Protein AF-A0A670JUF8-F1 (afdb_monomer_lite)

Structure (mmCIF, N/CA/C/O backbone):
data_AF-A0A670JUF8-F1
#
_entry.id   AF-A0A670JUF8-F1
#
loop_
_atom_site.group_PDB
_atom_site.id
_atom_site.type_symbol
_atom_site.label_atom_id
_atom_site.label_alt_id
_atom_site.label_comp_id
_atom_site.label_asym_id
_atom_site.label_entity_id
_atom_site.label_seq_id
_atom_site.pdbx_PDB_ins_code
_atom_site.Cartn_x
_atom_site.Cartn_y
_atom_site.Cartn_z
_atom_site.oc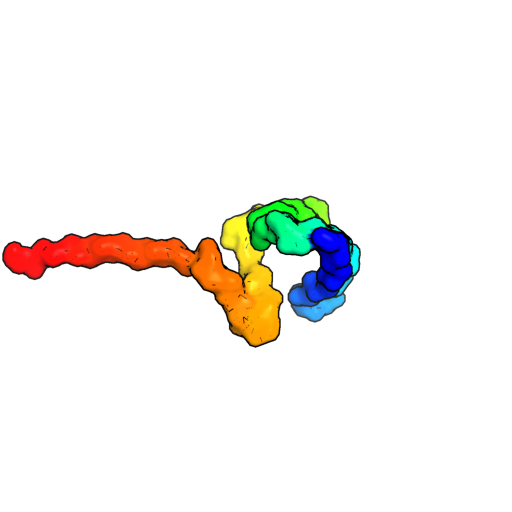cupancy
_atom_site.B_iso_or_equiv
_atom_site.auth_seq_id
_atom_site.auth_comp_id
_atom_site.auth_asym_id
_atom_site.auth_atom_id
_atom_site.pdbx_PDB_model_num
ATOM 1 N N . MET A 1 1 ? 8.793 4.245 -15.560 1.00 92.75 1 MET A N 1
ATOM 2 C CA . MET A 1 1 ? 7.651 5.176 -15.687 1.00 92.75 1 MET A CA 1
ATOM 3 C C . MET A 1 1 ? 7.054 5.425 -14.306 1.00 92.75 1 MET A C 1
ATOM 5 O O . MET A 1 1 ? 7.323 4.623 -13.419 1.00 92.75 1 MET A O 1
ATOM 9 N N . ASP A 1 2 ? 6.320 6.516 -14.089 1.00 93.56 2 ASP A N 1
ATOM 10 C CA . ASP A 1 2 ? 5.540 6.703 -12.855 1.00 93.56 2 ASP A CA 1
ATOM 11 C C . ASP A 1 2 ? 4.154 6.085 -13.029 1.00 93.56 2 ASP A C 1
ATOM 13 O O . ASP A 1 2 ? 3.521 6.253 -14.072 1.00 93.56 2 ASP A O 1
ATOM 17 N N . VAL A 1 3 ? 3.700 5.344 -12.022 1.00 94.44 3 VAL A N 1
ATOM 18 C CA . VAL A 1 3 ? 2.376 4.725 -11.987 1.00 94.44 3 VAL A CA 1
ATOM 19 C C . VAL A 1 3 ? 1.572 5.325 -10.845 1.00 94.44 3 VAL A C 1
ATOM 21 O O . VAL A 1 3 ? 2.067 5.471 -9.730 1.00 94.44 3 VAL A O 1
ATOM 24 N N . PHE A 1 4 ? 0.316 5.664 -11.122 1.00 94.44 4 PHE A N 1
ATOM 25 C CA . PHE A 1 4 ? -0.617 6.157 -10.115 1.00 94.44 4 PHE A CA 1
ATOM 26 C C . PHE A 1 4 ? -1.410 4.983 -9.549 1.00 94.44 4 PHE A C 1
ATOM 28 O O . PHE A 1 4 ? -2.016 4.206 -10.289 1.00 94.44 4 PHE A O 1
ATOM 35 N N . LEU A 1 5 ? -1.393 4.847 -8.228 1.00 93.75 5 LEU A N 1
ATOM 36 C CA . LEU A 1 5 ? -1.969 3.730 -7.496 1.00 93.75 5 LEU A CA 1
ATOM 37 C C . LEU A 1 5 ? -3.096 4.224 -6.590 1.00 93.75 5 LEU A C 1
ATOM 39 O O . LEU A 1 5 ? -2.988 5.249 -5.914 1.00 93.75 5 LEU A O 1
ATOM 43 N N . MET A 1 6 ? -4.1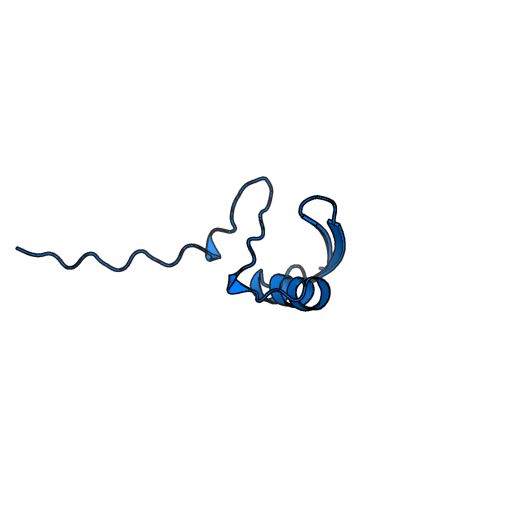68 3.435 -6.537 1.00 94.75 6 MET A N 1
ATOM 44 C CA . MET A 1 6 ? -5.243 3.592 -5.564 1.00 94.75 6 MET A CA 1
ATOM 45 C C . MET A 1 6 ? -5.233 2.386 -4.626 1.00 94.75 6 MET A C 1
ATOM 47 O O . MET A 1 6 ? -5.685 1.301 -4.987 1.00 94.75 6 MET A O 1
ATOM 51 N N . ILE A 1 7 ? -4.727 2.569 -3.408 1.00 94.44 7 ILE A N 1
ATOM 52 C CA . ILE A 1 7 ? -4.687 1.508 -2.396 1.00 94.44 7 ILE A CA 1
ATOM 53 C C . ILE A 1 7 ? -5.948 1.617 -1.541 1.00 94.44 7 ILE A C 1
ATOM 55 O O . ILE A 1 7 ? -6.153 2.613 -0.844 1.00 94.44 7 ILE A O 1
ATOM 59 N N . ARG A 1 8 ? -6.807 0.592 -1.589 1.00 93.62 8 ARG A N 1
ATOM 60 C CA . ARG A 1 8 ? -8.100 0.568 -0.887 1.00 93.62 8 ARG A CA 1
ATOM 61 C C . ARG A 1 8 ? -8.101 -0.476 0.225 1.00 93.62 8 ARG A C 1
ATOM 63 O O . ARG A 1 8 ? -7.765 -1.634 0.000 1.00 93.62 8 ARG A O 1
ATOM 70 N N . ARG A 1 9 ? -8.524 -0.072 1.425 1.00 91.75 9 ARG A N 1
ATOM 71 C CA . ARG A 1 9 ? -8.710 -0.947 2.592 1.00 91.75 9 ARG A CA 1
ATOM 72 C C . ARG A 1 9 ? -9.931 -0.495 3.390 1.00 91.75 9 ARG A C 1
ATOM 74 O O . ARG A 1 9 ? -9.917 0.582 3.978 1.00 91.75 9 ARG A O 1
ATOM 81 N N . HIS A 1 10 ? -10.962 -1.336 3.478 1.00 89.81 10 HIS A N 1
ATOM 82 C CA . HIS A 1 10 ? -12.243 -0.986 4.111 1.00 89.81 10 HIS A CA 1
ATOM 83 C C . HIS A 1 10 ? -12.779 0.368 3.593 1.00 89.81 10 HIS A C 1
ATOM 85 O O . HIS A 1 10 ? -13.106 0.486 2.416 1.00 89.81 10 HIS A O 1
ATOM 91 N N . LYS A 1 11 ? -12.853 1.390 4.457 1.00 94.56 11 LYS A N 1
ATOM 92 C CA . LYS A 1 11 ? -13.305 2.753 4.128 1.00 94.56 11 LYS A CA 1
ATOM 93 C C . LYS A 1 11 ? -12.154 3.720 3.805 1.00 94.56 11 LYS A C 1
ATOM 95 O O . LYS A 1 11 ? -12.407 4.883 3.514 1.00 94.56 11 LYS A O 1
ATOM 100 N N . THR A 1 12 ? -10.904 3.265 3.862 1.00 93.81 12 THR A N 1
ATOM 101 C CA . THR A 1 12 ? -9.712 4.080 3.601 1.00 93.81 12 THR A CA 1
ATOM 102 C C . THR A 1 12 ? -9.251 3.894 2.159 1.00 93.81 12 THR A C 1
ATOM 104 O O . THR A 1 12 ? -9.103 2.765 1.689 1.00 93.81 12 THR A O 1
ATOM 107 N N . THR A 1 13 ? -8.996 5.006 1.473 1.00 95.62 13 THR A N 1
ATOM 108 C CA . THR A 1 13 ? -8.416 5.036 0.125 1.00 95.62 13 THR A CA 1
ATOM 109 C C . THR A 1 13 ? -7.195 5.945 0.142 1.00 95.62 13 THR A C 1
ATOM 111 O O . THR A 1 13 ? -7.293 7.084 0.590 1.00 95.62 13 THR A O 1
ATOM 114 N N . ILE A 1 14 ? -6.056 5.433 -0.317 1.00 95.31 14 ILE A N 1
ATOM 115 C CA . ILE A 1 14 ? -4.790 6.162 -0.412 1.00 95.31 14 ILE A CA 1
ATOM 116 C C . ILE A 1 14 ? -4.469 6.334 -1.893 1.00 95.31 14 ILE A C 1
ATOM 118 O O . ILE A 1 14 ? -4.386 5.346 -2.626 1.00 95.31 14 ILE A O 1
ATOM 122 N N . PHE A 1 15 ? -4.282 7.582 -2.309 1.00 95.31 15 PHE A N 1
ATOM 123 C CA . PHE A 1 15 ? -3.766 7.932 -3.625 1.00 95.31 15 PHE A CA 1
ATOM 124 C C . PHE A 1 15 ? -2.271 8.192 -3.493 1.00 95.31 15 PHE A C 1
ATOM 126 O O . PHE A 1 15 ? -1.863 9.030 -2.691 1.00 95.31 15 PHE A O 1
ATOM 133 N N . THR A 1 16 ? -1.465 7.449 -4.241 1.00 95.94 16 THR A N 1
ATOM 134 C CA . THR A 1 16 ? -0.009 7.615 -4.267 1.00 95.94 16 THR A CA 1
ATOM 135 C C . THR A 1 16 ? 0.505 7.297 -5.656 1.00 95.94 16 THR A C 1
ATOM 137 O O . THR A 1 16 ? -0.099 6.511 -6.385 1.00 95.94 16 THR A O 1
ATOM 140 N N . ASP A 1 17 ? 1.632 7.881 -6.016 1.00 95.50 17 ASP A N 1
ATOM 141 C CA . ASP A 1 17 ? 2.446 7.440 -7.134 1.00 95.50 17 ASP A CA 1
ATOM 142 C C . ASP A 1 17 ? 3.577 6.524 -6.646 1.00 95.50 17 ASP A C 1
ATOM 144 O O . ASP A 1 17 ? 3.914 6.485 -5.458 1.00 95.50 17 ASP A O 1
ATOM 148 N N . ALA A 1 18 ? 4.113 5.731 -7.567 1.00 95.06 18 ALA A N 1
ATOM 149 C CA . ALA A 1 18 ? 5.333 4.959 -7.387 1.00 95.06 18 ALA A CA 1
ATOM 150 C C . ALA A 1 18 ? 6.039 4.807 -8.736 1.00 95.06 18 ALA A C 1
ATOM 152 O O . ALA A 1 18 ? 5.420 4.925 -9.798 1.00 95.06 18 ALA A O 1
ATOM 153 N N . LYS A 1 19 ? 7.333 4.481 -8.714 1.00 95.81 19 LYS A N 1
ATOM 154 C CA . LYS A 1 19 ? 8.022 4.070 -9.938 1.00 95.81 19 LYS A CA 1
ATOM 155 C C . LYS A 1 19 ? 7.512 2.687 -10.337 1.00 95.81 19 LYS A C 1
ATOM 157 O O . LYS A 1 19 ? 7.309 1.820 -9.497 1.00 95.81 19 LYS A O 1
ATOM 162 N N . GLU A 1 20 ? 7.371 2.446 -11.631 1.00 92.38 20 GLU A N 1
ATOM 163 C CA . GLU A 1 20 ? 7.027 1.126 -12.180 1.00 92.38 20 GLU A CA 1
ATOM 164 C C . GLU A 1 20 ? 8.039 0.038 -11.774 1.00 92.38 20 GLU A C 1
ATOM 166 O O . GLU A 1 20 ? 7.683 -1.126 -11.629 1.00 92.38 20 GLU A O 1
ATOM 171 N N . SER A 1 21 ? 9.296 0.428 -11.540 1.00 94.50 21 SER A N 1
ATOM 172 C CA . SER A 1 21 ? 10.361 -0.448 -11.046 1.00 94.50 21 SER A CA 1
ATOM 173 C C . SER A 1 21 ? 10.327 -0.678 -9.532 1.00 94.50 21 SER A C 1
ATOM 175 O O . SER A 1 21 ? 11.139 -1.454 -9.031 1.00 94.50 21 SER A O 1
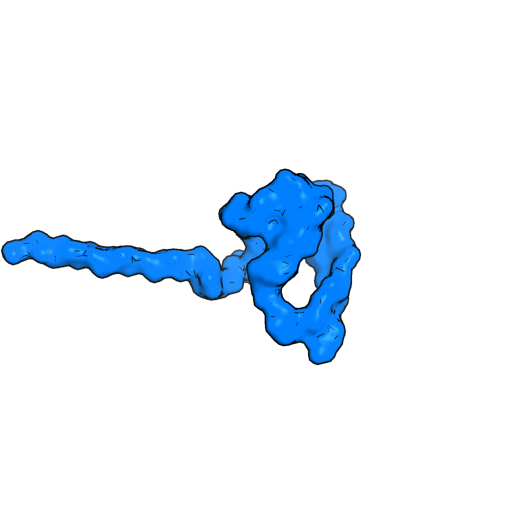ATOM 177 N N . SER A 1 22 ? 9.460 0.021 -8.791 1.00 94.25 22 SER A N 1
ATOM 178 C CA . SER A 1 22 ? 9.380 -0.121 -7.340 1.00 94.25 22 SER A CA 1
ATOM 179 C C . SER A 1 22 ? 8.859 -1.497 -6.948 1.00 94.25 22 SER A C 1
ATOM 181 O O . SER A 1 22 ? 7.963 -2.068 -7.572 1.00 94.25 22 SER A O 1
ATOM 183 N N . THR A 1 23 ? 9.407 -2.032 -5.865 1.00 93.75 23 THR A N 1
ATOM 184 C CA . THR A 1 23 ? 8.998 -3.334 -5.342 1.00 93.75 23 THR A CA 1
ATOM 185 C C . THR A 1 23 ? 7.722 -3.225 -4.508 1.00 93.75 23 THR A C 1
ATOM 187 O O . THR A 1 23 ? 7.389 -2.184 -3.938 1.00 93.75 23 THR A O 1
ATOM 190 N N . VAL A 1 24 ? 7.030 -4.355 -4.336 1.00 92.88 24 VAL A N 1
ATOM 191 C CA . VAL A 1 24 ? 5.88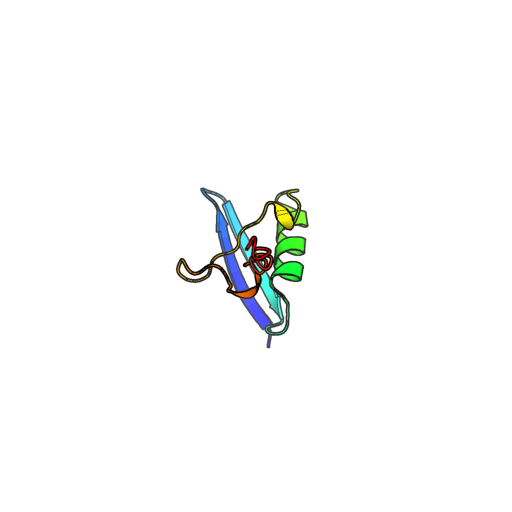6 -4.455 -3.411 1.00 92.88 24 VAL A CA 1
ATOM 192 C C . VAL A 1 24 ? 6.290 -4.067 -1.981 1.00 92.88 24 VAL A C 1
ATOM 194 O O . VAL A 1 24 ? 5.478 -3.517 -1.241 1.00 92.88 24 VAL A O 1
ATOM 197 N N . TYR A 1 25 ? 7.540 -4.326 -1.582 1.00 94.81 25 TYR A N 1
ATOM 198 C CA . TYR A 1 25 ? 8.039 -3.982 -0.251 1.00 94.81 25 TYR A CA 1
ATOM 199 C C . TYR A 1 25 ? 8.174 -2.466 -0.053 1.00 94.81 25 TYR A C 1
ATOM 201 O O . TYR A 1 25 ? 7.752 -1.942 0.976 1.00 94.81 25 TYR A O 1
ATOM 209 N N . GLU A 1 26 ? 8.687 -1.747 -1.051 1.00 95.06 26 GLU A N 1
ATOM 210 C CA . GLU A 1 26 ? 8.761 -0.280 -1.021 1.00 95.06 26 GLU A CA 1
ATOM 211 C C . GLU A 1 26 ? 7.364 0.342 -0.946 1.00 95.06 26 GLU A C 1
ATOM 213 O O . GLU A 1 26 ? 7.123 1.245 -0.145 1.00 95.06 26 GLU A O 1
ATOM 218 N N . LEU A 1 27 ? 6.399 -0.212 -1.687 1.00 94.75 27 LEU A N 1
ATOM 219 C CA . LEU A 1 27 ? 5.011 0.236 -1.606 1.00 94.75 27 LEU A CA 1
ATOM 220 C C . LEU A 1 27 ? 4.407 -0.007 -0.210 1.00 94.75 27 LEU A C 1
ATOM 222 O O . LEU A 1 27 ? 3.710 0.853 0.329 1.00 94.75 27 LEU A O 1
ATOM 226 N N . LYS A 1 28 ? 4.724 -1.141 0.427 1.00 95.88 28 LYS A N 1
ATOM 227 C CA . LYS A 1 28 ? 4.327 -1.422 1.817 1.00 95.88 28 LYS A CA 1
ATOM 228 C C . LYS A 1 28 ? 4.945 -0.447 2.825 1.00 95.88 28 LYS A C 1
ATOM 230 O O . LYS A 1 28 ? 4.299 -0.145 3.826 1.00 95.88 28 LYS A O 1
ATOM 235 N N . ARG A 1 29 ? 6.152 0.078 2.577 1.00 96.12 29 ARG A N 1
ATOM 236 C CA . ARG A 1 29 ? 6.771 1.126 3.417 1.00 96.12 29 ARG A CA 1
ATOM 237 C C . ARG A 1 29 ? 6.036 2.462 3.313 1.00 96.12 29 ARG A C 1
ATOM 239 O O . ARG A 1 29 ? 5.828 3.123 4.328 1.00 96.12 29 ARG A O 1
ATOM 246 N N . ILE A 1 30 ? 5.552 2.824 2.124 1.00 95.00 30 ILE A N 1
ATOM 247 C CA . ILE A 1 30 ? 4.682 4.001 1.951 1.00 95.00 30 ILE A CA 1
ATOM 248 C C . ILE A 1 30 ? 3.391 3.820 2.763 1.00 95.00 30 ILE A C 1
ATOM 250 O O . ILE A 1 30 ? 2.996 4.695 3.536 1.00 95.00 30 ILE A O 1
ATOM 254 N N . VAL A 1 31 ? 2.764 2.645 2.657 1.00 94.94 31 VAL A N 1
ATOM 255 C CA . VAL A 1 31 ? 1.549 2.314 3.417 1.00 94.94 31 VAL A CA 1
ATOM 256 C C . VAL A 1 31 ? 1.811 2.256 4.927 1.00 94.94 31 VAL A C 1
ATOM 258 O O . VAL A 1 31 ? 0.964 2.702 5.699 1.00 94.94 31 VAL A O 1
ATOM 261 N N . GLU A 1 32 ? 2.976 1.776 5.371 1.00 96.00 32 GLU A N 1
ATOM 262 C CA . GLU A 1 32 ? 3.396 1.800 6.781 1.00 96.00 32 GLU A CA 1
ATOM 263 C C . GLU A 1 32 ? 3.458 3.237 7.308 1.00 96.00 32 GLU A C 1
ATOM 265 O O . GLU A 1 32 ? 2.936 3.518 8.388 1.00 96.00 32 GLU A O 1
ATOM 270 N N . GLY A 1 33 ? 4.018 4.168 6.530 1.00 95.81 33 GLY A N 1
ATOM 271 C CA . GLY A 1 33 ? 4.072 5.586 6.883 1.00 95.81 33 GLY A CA 1
ATOM 272 C C . GLY A 1 33 ? 2.693 6.196 7.156 1.00 95.81 33 GLY A C 1
ATOM 273 O O . GLY A 1 33 ? 2.570 7.051 8.038 1.00 95.81 33 GLY A O 1
ATOM 274 N N . ILE A 1 34 ? 1.655 5.714 6.468 1.00 95.00 34 ILE A N 1
ATOM 275 C CA . ILE A 1 34 ? 0.282 6.231 6.552 1.00 95.00 34 ILE A CA 1
ATOM 276 C C . ILE A 1 34 ? -0.542 5.482 7.609 1.00 95.00 34 ILE A C 1
ATOM 278 O O . ILE A 1 34 ? -1.174 6.105 8.459 1.00 95.00 34 ILE A O 1
ATOM 282 N N . LEU A 1 35 ? -0.534 4.146 7.581 1.00 94.31 35 LEU A N 1
ATOM 283 C CA . LEU A 1 35 ? -1.371 3.293 8.436 1.00 94.31 35 LEU A CA 1
ATOM 284 C C . LEU A 1 35 ? -0.692 2.857 9.740 1.00 94.31 35 LEU A C 1
ATOM 286 O O . LEU A 1 35 ? -1.351 2.244 10.578 1.00 94.31 35 LEU A O 1
ATOM 290 N N . LYS A 1 36 ? 0.605 3.147 9.907 1.00 94.81 36 LYS A N 1
ATOM 291 C CA . LYS A 1 36 ? 1.426 2.763 11.070 1.00 94.81 36 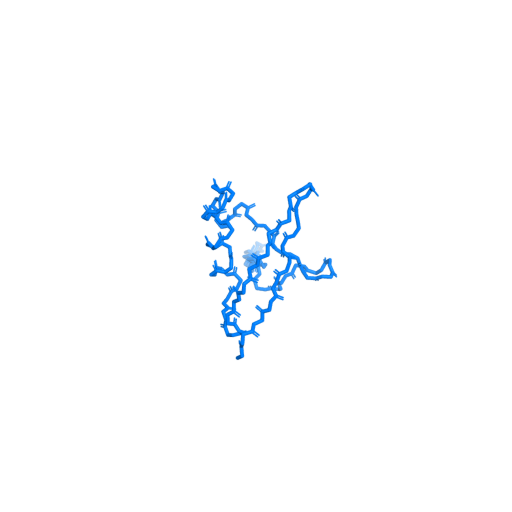LYS A CA 1
ATOM 292 C C . LYS A 1 36 ? 1.399 1.254 11.341 1.00 94.81 36 LYS A C 1
ATOM 294 O O . LYS A 1 36 ? 1.333 0.812 12.485 1.00 94.81 36 LYS A O 1
ATOM 299 N N . ARG A 1 37 ? 1.408 0.461 10.265 1.00 94.50 37 ARG A N 1
ATOM 300 C CA . ARG A 1 37 ? 1.418 -1.009 10.293 1.00 94.50 37 ARG A CA 1
ATOM 301 C C . ARG A 1 37 ? 2.660 -1.539 9.588 1.00 94.50 37 ARG A C 1
ATOM 303 O O . ARG A 1 37 ? 2.909 -1.086 8.471 1.00 94.50 37 ARG A O 1
ATOM 310 N N . PRO A 1 38 ? 3.395 -2.496 10.173 1.00 95.69 38 PRO A N 1
ATOM 311 C CA . PRO A 1 38 ? 4.632 -2.991 9.583 1.00 95.69 38 PRO A CA 1
ATOM 312 C C . PRO A 1 38 ? 4.369 -3.742 8.257 1.00 95.69 38 PRO A C 1
ATOM 314 O O . PRO A 1 38 ? 3.285 -4.315 8.089 1.00 95.69 38 PRO A O 1
ATOM 317 N N . PRO A 1 39 ? 5.312 -3.752 7.293 1.00 95.25 39 PRO A N 1
ATOM 318 C CA . PRO A 1 39 ? 5.145 -4.386 5.978 1.00 95.25 39 PRO A CA 1
ATOM 319 C C . PRO A 1 39 ? 4.744 -5.870 6.009 1.00 95.25 39 PRO A C 1
ATOM 321 O O . PRO A 1 39 ? 4.088 -6.362 5.084 1.00 95.25 39 PRO A O 1
ATOM 324 N N . GLU A 1 40 ? 5.131 -6.593 7.055 1.00 94.00 40 GLU A N 1
ATOM 325 C CA . GLU A 1 40 ? 4.869 -8.018 7.263 1.00 94.00 40 GLU A CA 1
ATOM 326 C C . GLU A 1 40 ? 3.385 -8.286 7.569 1.00 94.00 40 GLU A C 1
ATOM 328 O O . GLU A 1 40 ? 2.838 -9.308 7.154 1.00 94.00 40 GLU A O 1
ATOM 333 N N . GLU A 1 41 ? 2.700 -7.335 8.215 1.00 93.62 41 GLU A N 1
ATOM 334 C CA . GLU A 1 41 ? 1.254 -7.389 8.490 1.00 93.62 41 GLU A CA 1
ATOM 335 C C . GLU A 1 41 ? 0.401 -6.957 7.286 1.00 93.62 41 GLU A C 1
ATOM 337 O O . GLU A 1 41 ? -0.822 -7.118 7.281 1.00 93.62 41 GLU A O 1
ATOM 342 N N . GLN A 1 42 ? 1.023 -6.394 6.249 1.00 94.31 42 GLN A N 1
ATOM 343 C CA . GLN A 1 42 ? 0.320 -5.882 5.080 1.00 94.31 42 GLN A CA 1
ATOM 344 C C . GLN A 1 42 ? 0.239 -6.928 3.963 1.00 94.31 42 GLN A C 1
ATOM 346 O O . GLN A 1 42 ? 1.226 -7.569 3.597 1.00 94.31 42 GLN A O 1
ATOM 351 N N . ARG A 1 43 ? -0.934 -7.046 3.335 1.00 92.62 43 ARG A N 1
ATOM 352 C CA . ARG A 1 43 ? -1.141 -7.837 2.114 1.00 92.62 43 ARG A CA 1
ATOM 353 C C . ARG A 1 43 ? -1.715 -6.929 1.039 1.00 92.62 43 ARG A C 1
ATOM 355 O O . ARG A 1 43 ? -2.812 -6.401 1.203 1.00 92.62 43 ARG A O 1
ATOM 362 N N . LEU A 1 44 ? -0.940 -6.723 -0.019 1.00 91.62 44 LEU A N 1
ATOM 363 C CA . LEU A 1 44 ? -1.372 -5.989 -1.201 1.00 91.62 44 LEU A CA 1
ATOM 364 C C . LEU A 1 44 ? -1.866 -7.003 -2.231 1.00 91.62 44 LEU A C 1
ATOM 366 O O . LEU A 1 44 ? -1.232 -8.041 -2.410 1.00 91.62 44 LEU A O 1
ATOM 370 N N . TYR A 1 45 ? -2.988 -6.696 -2.873 1.00 87.81 45 TYR A N 1
ATOM 371 C CA . TYR A 1 45 ? -3.618 -7.524 -3.896 1.00 87.81 45 TYR A CA 1
ATOM 372 C C . TYR A 1 45 ? -3.751 -6.699 -5.171 1.00 87.81 45 TYR A C 1
ATOM 374 O O . TYR A 1 45 ? -4.025 -5.498 -5.102 1.00 87.81 45 TYR A O 1
ATOM 382 N N . LYS A 1 46 ? -3.580 -7.347 -6.320 1.00 86.88 46 LYS A N 1
ATOM 383 C CA . LYS A 1 46 ? -3.951 -6.799 -7.623 1.00 86.88 46 LYS A CA 1
ATOM 384 C C . LYS A 1 46 ? -4.997 -7.737 -8.213 1.00 86.88 46 LYS A C 1
ATOM 386 O O . LYS A 1 46 ? -4.687 -8.907 -8.394 1.00 86.88 46 LYS A O 1
ATOM 391 N N . ASP A 1 47 ? -6.211 -7.242 -8.446 1.00 77.31 47 ASP A N 1
ATOM 392 C CA . ASP A 1 47 ? -7.311 -8.017 -9.046 1.00 77.31 47 ASP A CA 1
ATOM 393 C C . ASP A 1 47 ? -7.543 -9.375 -8.346 1.00 77.31 47 ASP A C 1
ATOM 395 O O . ASP A 1 47 ? -7.591 -10.423 -8.980 1.00 77.31 47 ASP A O 1
ATOM 399 N N . ASP A 1 48 ? -7.589 -9.359 -7.008 1.00 66.81 48 ASP A N 1
ATOM 400 C CA . ASP A 1 48 ? -7.706 -10.532 -6.117 1.00 66.81 48 ASP A CA 1
ATOM 401 C C . ASP A 1 48 ? -6.513 -11.506 -6.110 1.00 66.81 48 ASP A C 1
ATOM 403 O O . ASP A 1 48 ? -6.468 -12.446 -5.312 1.00 66.81 48 ASP A O 1
ATOM 407 N N . GLN A 1 49 ? -5.476 -11.241 -6.904 1.00 69.31 49 GLN A N 1
ATOM 408 C CA . GLN A 1 49 ? -4.241 -12.008 -6.900 1.00 69.31 49 GLN A CA 1
ATOM 409 C C . GLN A 1 49 ? -3.240 -11.422 -5.893 1.00 69.31 49 GLN A C 1
ATOM 411 O O . GLN A 1 49 ? -2.843 -10.253 -5.962 1.00 69.31 49 GLN A O 1
ATOM 416 N N . LEU A 1 50 ? -2.795 -12.256 -4.945 1.00 65.00 50 LEU A N 1
ATOM 417 C CA . LEU A 1 50 ? -1.591 -11.972 -4.161 1.00 65.00 50 LEU A CA 1
ATOM 418 C C . LEU A 1 50 ? -0.388 -11.979 -5.117 1.00 65.00 50 LEU A C 1
ATOM 420 O O . LEU A 1 50 ? -0.209 -12.971 -5.829 1.00 65.00 50 LEU A O 1
ATOM 424 N N . PRO A 1 51 ? 0.456 -10.929 -5.137 1.00 63.47 51 PRO A N 1
ATOM 425 C CA . PRO A 1 51 ? 1.694 -10.949 -5.899 1.00 63.47 51 PRO A CA 1
ATOM 426 C C . PRO A 1 51 ? 2.504 -12.180 -5.487 1.00 63.47 51 PRO A C 1
ATOM 428 O O . PRO A 1 51 ? 2.821 -12.358 -4.308 1.00 63.47 51 PRO A O 1
ATOM 431 N N . SER A 1 52 ? 2.816 -13.041 -6.455 1.00 55.72 52 SER A N 1
ATOM 432 C CA . SER A 1 52 ? 3.439 -14.360 -6.261 1.00 55.72 52 SER A CA 1
ATOM 433 C C . SER A 1 52 ? 4.756 -14.328 -5.472 1.00 55.72 52 SER A C 1
ATOM 435 O O . SER A 1 52 ? 5.148 -15.337 -4.894 1.00 55.72 52 SER A O 1
ATOM 437 N N . ALA A 1 53 ? 5.398 -13.163 -5.366 1.00 57.62 53 ALA A N 1
ATOM 438 C CA . ALA A 1 53 ? 6.602 -12.929 -4.571 1.00 57.62 53 ALA A CA 1
ATOM 439 C C . ALA A 1 53 ? 6.406 -13.012 -3.037 1.00 57.62 53 ALA A C 1
ATOM 441 O O . ALA A 1 53 ? 7.381 -12.899 -2.301 1.00 57.62 53 ALA A O 1
ATOM 442 N N . LEU A 1 54 ? 5.175 -13.184 -2.535 1.00 57.47 54 LEU A N 1
ATOM 443 C CA . LEU A 1 54 ? 4.870 -13.282 -1.097 1.00 57.47 54 LEU A CA 1
ATOM 444 C C . LEU A 1 54 ? 4.604 -14.711 -0.596 1.00 57.47 54 LEU A C 1
ATOM 446 O O . LEU A 1 54 ? 4.216 -14.870 0.560 1.00 57.47 54 LEU A O 1
ATOM 450 N N . ILE A 1 55 ? 4.794 -15.748 -1.420 1.00 55.69 55 ILE A N 1
ATOM 451 C CA . ILE A 1 55 ? 4.719 -17.136 -0.946 1.00 55.69 55 ILE A CA 1
ATOM 452 C C . ILE A 1 55 ? 6.105 -17.524 -0.405 1.00 55.69 55 ILE A C 1
ATOM 454 O O . ILE A 1 55 ? 7.020 -17.717 -1.208 1.00 55.69 55 ILE A O 1
ATOM 458 N N . PRO A 1 56 ? 6.316 -17.641 0.923 1.00 52.97 56 PRO A N 1
ATOM 459 C CA . PRO A 1 56 ? 7.518 -18.292 1.422 1.00 52.97 56 PRO A CA 1
ATOM 460 C C . PRO A 1 56 ? 7.511 -19.737 0.916 1.00 52.97 56 PRO A C 1
ATOM 462 O O . PRO A 1 56 ? 6.527 -20.457 1.099 1.00 52.97 56 PRO A O 1
ATOM 465 N N . SER A 1 57 ? 8.590 -20.134 0.234 1.00 49.97 57 SER A N 1
ATOM 466 C CA . SER A 1 57 ? 8.785 -21.504 -0.251 1.00 49.97 57 SER A CA 1
ATOM 467 C C . SER A 1 57 ? 8.476 -22.496 0.880 1.00 49.97 57 SER A C 1
ATOM 469 O O . SER A 1 57 ? 9.047 -22.345 1.967 1.00 49.97 57 SER A O 1
ATOM 471 N N . PRO A 1 58 ? 7.577 -23.482 0.688 1.00 58.56 58 PRO A N 1
ATOM 472 C CA . PRO A 1 58 ? 7.374 -24.515 1.690 1.00 58.56 58 PRO A CA 1
ATOM 473 C C . PRO A 1 58 ? 8.704 -25.250 1.881 1.00 58.56 58 PRO A C 1
ATOM 475 O O . PRO A 1 58 ? 9.266 -25.788 0.926 1.00 58.56 58 PRO A O 1
ATOM 478 N N . ALA A 1 59 ? 9.229 -25.228 3.109 1.00 62.59 59 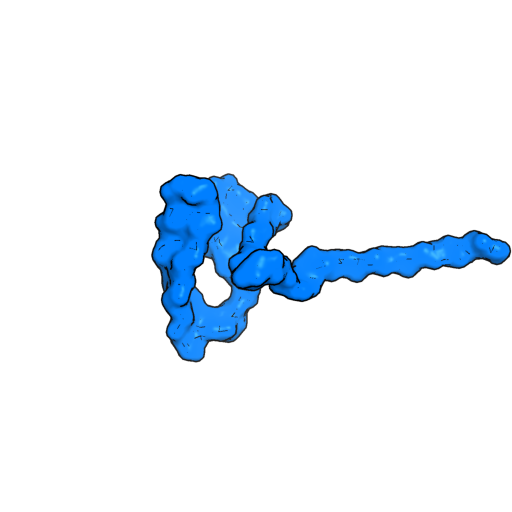ALA A N 1
ATOM 479 C CA . ALA A 1 59 ? 10.458 -25.931 3.463 1.00 62.59 59 ALA A CA 1
ATOM 480 C C . ALA A 1 59 ? 10.381 -27.396 2.988 1.00 62.59 59 ALA A C 1
ATOM 482 O O . ALA A 1 59 ? 9.308 -28.006 3.100 1.00 62.59 59 ALA A O 1
ATOM 483 N N . PRO A 1 60 ? 11.476 -27.970 2.454 1.00 58.50 60 PRO A N 1
ATOM 484 C CA . PRO A 1 60 ? 11.466 -29.344 1.982 1.00 58.50 60 PRO A CA 1
ATOM 485 C C . PRO A 1 60 ? 11.114 -30.245 3.162 1.00 58.50 60 PRO A C 1
ATOM 487 O O . PRO A 1 60 ? 11.805 -30.263 4.181 1.00 58.50 60 PRO A O 1
ATOM 490 N N . ARG A 1 61 ? 9.988 -30.951 3.039 1.00 56.66 61 ARG A N 1
ATOM 491 C CA . ARG A 1 61 ? 9.545 -31.941 4.016 1.00 56.66 61 ARG A CA 1
ATOM 492 C C . ARG A 1 61 ? 10.642 -33.003 4.073 1.00 56.66 61 ARG A C 1
ATOM 494 O O . ARG A 1 61 ? 10.843 -33.719 3.097 1.00 56.66 61 ARG A O 1
ATOM 501 N N . SER A 1 62 ? 11.390 -33.039 5.172 1.00 57.78 62 SER A N 1
ATOM 502 C CA . SER A 1 62 ? 12.411 -34.049 5.420 1.00 57.78 62 SER A CA 1
ATOM 503 C C . SER A 1 62 ? 11.764 -35.425 5.306 1.00 57.78 62 SER A C 1
ATOM 505 O O . SER A 1 62 ? 10.853 -35.767 6.060 1.00 57.78 62 SER A O 1
ATOM 507 N N . SER A 1 63 ? 12.206 -36.180 4.306 1.00 57.94 63 SER A N 1
ATOM 508 C CA . SER A 1 63 ? 11.840 -37.571 4.092 1.00 57.94 63 SER A CA 1
ATOM 509 C C . SER A 1 63 ? 12.245 -38.376 5.324 1.00 57.94 63 SER A C 1
ATOM 511 O O . SER A 1 63 ? 13.430 -38.591 5.565 1.00 57.94 63 SER A O 1
ATOM 513 N N . GLN A 1 64 ? 11.263 -38.786 6.123 1.00 55.19 64 GLN A N 1
ATOM 514 C CA . GLN A 1 64 ? 11.420 -39.896 7.053 1.00 55.19 64 GLN A CA 1
ATOM 515 C C . GLN A 1 64 ? 11.061 -41.172 6.291 1.00 55.19 64 GLN A C 1
ATOM 517 O O . GLN A 1 64 ? 9.887 -41.428 6.024 1.00 55.19 64 GLN A O 1
ATOM 522 N N . THR A 1 65 ? 12.091 -41.927 5.928 1.00 59.31 65 THR A N 1
ATOM 523 C CA . THR A 1 65 ? 12.071 -43.377 5.689 1.00 59.31 65 THR A CA 1
ATOM 524 C C . THR A 1 65 ? 13.391 -43.924 6.180 1.00 59.31 65 THR A C 1
ATOM 526 O O . THR A 1 65 ? 14.412 -43.260 5.889 1.00 59.31 65 THR A O 1
#

Organism: Podarcis muralis (NCBI:txid64176)

InterPro domains:
  IPR000626 Ubiquitin-like domain [PS50053] (1-49)
  IPR029071 Ubiquitin-like domain superfamily [SSF54236] (1-50)
  IPR039049 Elongin B [PTHR13248] (1-50)

Radius of gyration: 15.44 Å; chains: 1; bounding box: 26×51×27 Å

Secondary structure (DSSP, 8-state):
-EEEEEEEETTEEEEEEEETT--HHHHHHHHHHHH---GGG----BTTBPPGGG-PPPPP-----

Foldseek 3Di:
DKDWDWFDDDPDTDTDIDDPPDDPQVVLVVVCVVVVDHSVPDFDDDPNDGDPVPDDPDDPDPDDD

Sequence (65 aa):
MDVFLMIRRHKTTIFTDAKESSTVYELKRIVEGILKRPPEEQRLYKDDQLPSALIPSPAPRSSQT

pLDDT: mean 84.07, std 15.98, range [49.97, 96.12]